Protein AF-A0A3D0WQ39-F1 (afdb_monomer_lite)

pLDDT: mean 87.84, std 18.34, range [39.62, 98.75]

Structure (mmCIF, N/CA/C/O backbone):
data_AF-A0A3D0WQ39-F1
#
_entry.id   AF-A0A3D0WQ39-F1
#
loop_
_atom_site.group_PDB
_atom_site.id
_atom_site.type_symbol
_atom_site.label_atom_id
_atom_site.label_alt_id
_atom_site.label_comp_id
_atom_site.label_asym_id
_atom_site.label_entity_id
_atom_site.label_seq_id
_atom_site.pdbx_PDB_ins_code
_atom_site.Cartn_x
_atom_site.Cartn_y
_atom_site.Cartn_z
_atom_site.occupancy
_atom_site.B_iso_or_equiv
_atom_site.auth_seq_id
_atom_site.auth_comp_id
_atom_site.auth_asym_id
_atom_site.auth_atom_id
_atom_site.pdbx_PDB_model_num
ATOM 1 N N . MET A 1 1 ? -42.375 -18.662 87.066 1.00 39.62 1 MET A N 1
ATOM 2 C CA . MET A 1 1 ? -41.659 -19.735 86.334 1.00 39.62 1 MET A CA 1
ATOM 3 C C . MET A 1 1 ? -42.470 -20.001 85.070 1.00 39.62 1 MET A C 1
ATOM 5 O O . MET A 1 1 ? -43.618 -20.356 85.225 1.00 39.62 1 MET A O 1
ATOM 9 N N . LYS A 1 2 ? -42.053 -19.760 83.830 1.00 43.09 2 LYS A N 1
ATOM 10 C CA . LYS A 1 2 ? -40.730 -19.644 83.219 1.00 43.09 2 LYS A CA 1
ATOM 11 C C . LYS A 1 2 ? -40.832 -18.673 82.027 1.00 43.09 2 LYS A C 1
ATOM 13 O O . LYS A 1 2 ? -41.763 -18.757 81.238 1.00 43.09 2 LYS A O 1
ATOM 18 N N . LYS A 1 3 ? -39.858 -17.764 81.937 1.00 45.50 3 LYS A N 1
ATOM 19 C CA . LYS A 1 3 ? -39.380 -17.173 80.677 1.00 45.50 3 LYS A CA 1
ATOM 20 C C . LYS A 1 3 ? -38.800 -18.303 79.802 1.00 45.50 3 LYS A C 1
ATOM 22 O O . LYS A 1 3 ? -38.497 -19.348 80.365 1.00 45.50 3 LYS A O 1
ATOM 27 N N . LEU A 1 4 ? -38.540 -18.028 78.517 1.00 50.38 4 LEU A N 1
ATOM 28 C CA . LEU A 1 4 ? -38.021 -18.918 77.447 1.00 50.38 4 LEU A CA 1
ATOM 29 C C . LEU A 1 4 ? -39.188 -19.500 76.629 1.00 50.38 4 LEU A C 1
ATOM 31 O O . LEU A 1 4 ? -39.980 -20.252 77.168 1.00 50.38 4 LEU A O 1
ATOM 35 N N . VAL A 1 5 ? -39.404 -19.186 75.350 1.00 50.31 5 VAL A N 1
ATOM 36 C CA . VAL A 1 5 ? -38.432 -19.113 74.252 1.00 50.31 5 VAL A CA 1
ATOM 37 C C . VAL A 1 5 ? -38.926 -18.095 73.212 1.00 50.31 5 VAL A C 1
ATOM 39 O O . VAL A 1 5 ? -39.777 -18.391 72.381 1.00 50.31 5 VAL A O 1
ATOM 42 N N . ALA A 1 6 ? -38.382 -16.881 73.258 1.00 49.75 6 ALA A N 1
ATOM 43 C CA . ALA A 1 6 ? -38.337 -15.981 72.112 1.00 49.75 6 ALA A CA 1
ATOM 44 C C . ALA A 1 6 ? -37.025 -16.279 71.380 1.00 49.75 6 ALA A C 1
ATOM 46 O O . ALA A 1 6 ? -36.007 -15.677 71.700 1.00 49.75 6 ALA A O 1
ATOM 47 N N . LEU A 1 7 ? -37.013 -17.290 70.505 1.00 48.25 7 LEU A N 1
ATOM 48 C CA . LEU A 1 7 ? -35.873 -17.574 69.626 1.00 48.25 7 LEU A CA 1
ATOM 49 C C . LEU A 1 7 ? -36.267 -18.565 68.516 1.00 48.25 7 LEU A C 1
ATOM 51 O O . LEU A 1 7 ? -35.788 -19.686 68.463 1.00 48.25 7 LEU A O 1
ATOM 55 N N . PHE A 1 8 ? -37.160 -18.152 67.622 1.00 40.84 8 PHE A N 1
ATOM 56 C CA . PHE A 1 8 ? -37.138 -18.650 66.240 1.00 40.84 8 PHE A CA 1
ATOM 57 C C . PHE A 1 8 ? -37.234 -17.444 65.307 1.00 40.84 8 PHE A C 1
ATOM 59 O O . PHE A 1 8 ? -38.170 -17.232 64.543 1.00 40.84 8 PHE A O 1
ATOM 66 N N . SER A 1 9 ? -36.230 -16.590 65.498 1.00 41.00 9 SER A N 1
ATOM 67 C CA . SER A 1 9 ? -35.795 -15.588 64.546 1.00 41.00 9 SER A CA 1
ATOM 68 C C . SER A 1 9 ? -35.482 -16.269 63.212 1.00 41.00 9 SER A C 1
ATOM 70 O O . SER A 1 9 ? -34.694 -17.208 63.175 1.00 41.00 9 SER A O 1
ATOM 72 N N . ILE A 1 10 ? -36.031 -15.705 62.136 1.00 46.09 10 ILE A N 1
ATOM 73 C CA . ILE A 1 10 ? -35.318 -15.529 60.865 1.00 46.09 10 ILE A CA 1
ATOM 74 C C . ILE A 1 10 ? -34.956 -16.843 60.151 1.00 46.09 10 ILE A C 1
ATOM 76 O O . ILE A 1 10 ? -33.784 -17.162 59.986 1.00 46.09 10 ILE A O 1
ATOM 80 N N . LEU A 1 11 ? -35.946 -17.597 59.661 1.00 46.62 11 LEU A N 1
ATOM 81 C CA . LEU A 1 11 ? -35.679 -18.564 58.585 1.00 46.62 11 LEU A CA 1
ATOM 82 C C . LEU A 1 11 ? -36.927 -18.906 57.757 1.00 46.62 11 LEU A C 1
ATOM 84 O O . LEU A 1 11 ? -37.338 -20.057 57.683 1.00 46.62 11 LEU A O 1
ATOM 88 N N . ALA A 1 12 ? -37.564 -17.903 57.151 1.00 45.53 12 ALA A N 1
ATOM 89 C CA . ALA A 1 12 ? -38.546 -18.149 56.084 1.00 45.53 12 ALA A CA 1
ATOM 90 C C . ALA A 1 12 ? -38.692 -16.978 55.096 1.00 45.53 12 ALA A C 1
ATOM 92 O O . ALA A 1 12 ? -39.677 -16.885 54.369 1.00 45.53 12 ALA A O 1
ATOM 93 N N . THR A 1 13 ? -37.720 -16.068 55.053 1.00 48.66 13 THR A N 1
ATOM 94 C CA . THR A 1 13 ? -37.559 -15.125 53.942 1.00 48.66 13 THR A CA 1
ATOM 95 C C . THR A 1 13 ? -36.541 -15.697 52.968 1.00 48.66 13 THR A C 1
ATOM 97 O O . THR A 1 13 ? -35.498 -16.180 53.402 1.00 48.66 13 THR A O 1
ATOM 100 N N . LEU A 1 14 ? -36.828 -15.552 51.672 1.00 46.34 14 LEU A N 1
ATOM 101 C CA . LEU A 1 14 ? -35.944 -15.813 50.530 1.00 46.34 14 LEU A CA 1
ATOM 102 C C . LEU A 1 14 ? -35.936 -17.246 49.954 1.00 46.34 14 LEU A C 1
ATOM 104 O O . LEU A 1 14 ? -34.902 -17.894 49.853 1.00 46.34 14 LEU A O 1
ATOM 108 N N . MET A 1 15 ? -37.071 -17.685 49.401 1.00 46.28 15 MET A N 1
ATOM 109 C CA . MET A 1 15 ? -37.010 -18.368 48.099 1.00 46.28 15 MET A CA 1
ATOM 110 C C . MET A 1 15 ? -37.128 -17.307 47.001 1.00 46.28 15 MET A C 1
ATOM 112 O O . MET A 1 15 ? -38.187 -17.117 46.409 1.00 46.28 15 MET A O 1
ATOM 116 N N . ILE A 1 16 ? -36.041 -16.566 46.763 1.00 57.22 16 ILE A N 1
ATOM 117 C CA . ILE A 1 16 ? -35.861 -15.913 45.465 1.00 57.22 16 ILE A CA 1
ATOM 118 C C . ILE A 1 16 ? -35.397 -17.021 44.533 1.00 57.22 16 ILE A C 1
ATOM 120 O O . ILE A 1 16 ? -34.319 -17.588 44.698 1.00 57.22 16 ILE A O 1
ATOM 124 N N . VAL A 1 17 ? -36.263 -17.350 43.585 1.00 50.19 17 VAL A N 1
ATOM 125 C CA . VAL A 1 17 ? -35.952 -18.196 42.445 1.00 50.19 17 VAL A CA 1
ATOM 126 C C . VAL A 1 17 ? -34.777 -17.534 41.726 1.00 50.19 17 VAL A C 1
ATOM 128 O O . VAL A 1 17 ? -34.945 -16.517 41.056 1.00 50.19 17 VAL A O 1
ATOM 131 N N . VAL A 1 18 ? -33.569 -18.071 41.896 1.00 50.69 18 VAL A N 1
ATOM 132 C CA . VAL A 1 18 ? -32.447 -17.783 41.002 1.00 50.69 18 VAL A CA 1
ATOM 133 C C . VAL A 1 18 ? -32.772 -18.444 39.670 1.00 50.69 18 VAL A C 1
ATOM 135 O O . VAL A 1 18 ? -32.320 -19.540 39.355 1.00 50.69 18 VAL A O 1
ATOM 138 N N . SER A 1 19 ? -33.610 -17.765 38.886 1.00 50.66 19 SER A N 1
ATOM 139 C CA . SER A 1 19 ? -33.559 -17.862 37.436 1.00 50.66 19 SER A CA 1
ATOM 140 C C . SER A 1 19 ? -32.157 -17.413 37.049 1.00 50.66 19 SER A C 1
ATOM 142 O O . SER A 1 19 ? -31.896 -16.223 36.879 1.00 50.66 19 SER A O 1
ATOM 144 N N . SER A 1 20 ? -31.228 -18.365 37.001 1.00 43.72 20 SER A N 1
ATOM 145 C CA . SER A 1 20 ? -29.962 -18.202 36.309 1.00 43.72 20 SER A CA 1
ATOM 146 C C . SER A 1 20 ? -30.315 -18.024 34.837 1.00 43.72 20 SER A C 1
ATOM 148 O O . SER A 1 20 ? -30.417 -18.978 34.072 1.00 43.72 20 SER A O 1
ATOM 150 N N . CYS A 1 21 ? -30.602 -16.779 34.461 1.00 52.56 21 CYS A N 1
ATOM 151 C CA . CYS A 1 21 ? -30.441 -16.361 33.090 1.00 52.56 21 CYS A CA 1
ATOM 152 C C . CYS A 1 21 ? -28.958 -16.566 32.795 1.00 52.56 21 CYS A C 1
ATOM 154 O O . CYS A 1 21 ? -28.127 -15.782 33.252 1.00 52.56 21 CYS A O 1
ATOM 156 N N . GLU A 1 22 ? -28.617 -17.614 32.046 1.00 52.38 22 GLU A N 1
ATOM 157 C CA . GLU A 1 22 ? -27.478 -17.510 31.145 1.00 52.38 22 GLU A CA 1
ATOM 158 C C . GLU A 1 22 ? -27.802 -16.338 30.217 1.00 52.38 22 GLU A C 1
ATOM 160 O O . GLU A 1 22 ? -28.446 -16.491 29.178 1.00 52.38 22 GLU A O 1
ATOM 165 N N . THR A 1 23 ? -27.416 -15.130 30.618 1.00 51.50 23 THR A N 1
ATOM 166 C CA . THR A 1 23 ? -27.257 -14.032 29.681 1.00 51.50 23 THR A CA 1
ATOM 167 C C . THR A 1 23 ? -26.088 -14.447 28.808 1.00 51.50 23 THR A C 1
ATOM 169 O O . THR A 1 23 ? -24.934 -14.138 29.090 1.00 51.50 23 THR A O 1
ATOM 172 N N . LYS A 1 24 ? -26.376 -15.225 27.760 1.00 51.66 24 LYS A N 1
ATOM 173 C CA . LYS A 1 24 ? -25.552 -15.168 26.563 1.00 51.66 24 LYS A CA 1
ATOM 174 C C . LYS A 1 24 ? -25.614 -13.709 26.163 1.00 51.66 24 LYS A C 1
ATOM 176 O O . LYS A 1 24 ? -26.654 -13.269 25.670 1.00 51.66 24 LYS A O 1
ATOM 181 N N . ASP A 1 25 ? -24.573 -12.960 26.516 1.00 60.69 25 ASP A N 1
ATOM 182 C CA . ASP A 1 25 ? -24.452 -11.568 26.124 1.00 60.69 25 ASP A CA 1
ATOM 183 C C . ASP A 1 25 ? -24.804 -11.506 24.638 1.00 60.69 25 ASP A C 1
ATOM 185 O O . ASP A 1 25 ? -24.267 -12.308 23.859 1.00 60.69 25 ASP A O 1
ATOM 189 N N . PRO A 1 26 ? -25.779 -10.673 24.238 1.00 61.16 26 PRO A N 1
ATOM 190 C CA . PRO A 1 26 ? -26.162 -10.610 22.844 1.00 61.16 26 PRO A CA 1
ATOM 191 C C . PRO A 1 26 ? -24.898 -10.284 22.054 1.00 61.16 26 PRO A C 1
ATOM 193 O O . PRO A 1 26 ? -24.218 -9.300 22.343 1.00 61.16 26 PRO A O 1
ATOM 196 N N . ILE A 1 27 ? -24.553 -11.146 21.095 1.00 62.31 27 ILE A N 1
ATOM 197 C CA . ILE A 1 27 ? -23.454 -10.884 20.169 1.00 62.31 27 ILE A CA 1
ATOM 198 C C . ILE A 1 27 ? -23.882 -9.648 19.384 1.00 62.31 27 ILE A C 1
ATOM 200 O O . ILE A 1 27 ? -24.689 -9.736 18.461 1.00 62.31 27 ILE A O 1
ATOM 204 N N . VAL A 1 28 ? -23.408 -8.476 19.802 1.00 72.88 28 VAL A N 1
ATOM 205 C CA . VAL A 1 28 ? -23.679 -7.235 19.086 1.00 72.88 28 VAL A CA 1
ATOM 206 C C . VAL A 1 28 ? -22.805 -7.263 17.842 1.00 72.88 28 VAL A C 1
ATOM 208 O O . VAL A 1 28 ? -21.597 -7.031 17.921 1.00 72.88 28 VAL A O 1
ATOM 211 N N . GLU A 1 29 ? -23.398 -7.602 16.697 1.00 86.69 29 GLU A N 1
ATOM 212 C CA . GLU A 1 29 ? -22.691 -7.575 15.421 1.00 86.69 29 GLU A CA 1
ATOM 213 C C . GLU A 1 29 ? -22.105 -6.179 15.173 1.00 86.69 29 GLU A C 1
ATOM 215 O O . GLU A 1 29 ? -22.808 -5.167 15.198 1.00 86.69 29 GLU A O 1
ATOM 220 N N . LYS A 1 30 ? -20.794 -6.127 14.914 1.00 86.94 30 LYS A N 1
ATOM 221 C CA . LYS A 1 30 ? -20.073 -4.875 14.640 1.00 86.94 30 LYS A CA 1
ATOM 222 C C . LYS A 1 30 ? -20.593 -4.180 13.375 1.00 86.94 30 LYS A C 1
ATOM 224 O O . LYS A 1 30 ? -20.543 -2.954 13.289 1.00 86.94 30 LYS A O 1
ATOM 229 N N . GLY A 1 31 ? -21.118 -4.939 12.415 1.00 91.38 31 GLY A N 1
ATOM 230 C CA . GLY A 1 31 ? -21.505 -4.443 11.098 1.00 91.38 31 GLY A CA 1
ATOM 231 C C . GLY A 1 31 ? -20.305 -4.251 10.165 1.00 91.38 31 GLY A C 1
ATOM 232 O O . GLY A 1 31 ? -19.234 -4.818 10.379 1.00 91.38 31 GLY A O 1
ATOM 233 N N . THR A 1 32 ? -20.478 -3.469 9.099 1.00 94.62 32 THR A N 1
ATOM 234 C CA . THR A 1 32 ? -19.445 -3.269 8.070 1.00 94.62 32 THR A CA 1
ATOM 235 C C . THR A 1 32 ? -18.415 -2.234 8.510 1.00 94.62 32 THR A C 1
ATOM 237 O O . THR A 1 32 ? -18.792 -1.193 9.052 1.00 94.62 32 THR A O 1
ATOM 240 N N . LEU A 1 33 ? -17.132 -2.468 8.224 1.00 96.88 33 LEU A N 1
ATOM 241 C CA . LEU A 1 33 ? -16.081 -1.466 8.418 1.00 96.88 33 LEU A CA 1
ATOM 242 C C . LEU A 1 33 ? -16.351 -0.236 7.536 1.00 96.88 33 LEU A C 1
ATOM 244 O O . LEU A 1 33 ? -16.493 -0.387 6.322 1.00 96.88 33 LEU A O 1
ATOM 248 N N . GLN A 1 34 ? -16.425 0.953 8.141 1.00 97.31 34 GLN A N 1
ATOM 249 C CA . GLN A 1 34 ? -16.723 2.207 7.439 1.00 97.31 34 GLN A CA 1
ATOM 250 C C . GLN A 1 34 ? -15.510 3.124 7.308 1.00 97.31 34 GLN A C 1
ATOM 252 O O . GLN A 1 34 ? -15.323 3.741 6.263 1.00 97.31 34 GLN A O 1
ATOM 257 N N . SER A 1 35 ? -14.691 3.229 8.352 1.00 98.12 35 SER A N 1
ATOM 258 C CA . SER A 1 35 ? -13.517 4.098 8.340 1.00 98.12 35 SER A CA 1
ATOM 259 C C . SER A 1 35 ? -12.387 3.540 9.195 1.00 98.12 35 SER A C 1
ATOM 261 O O . SER A 1 35 ? -12.586 2.691 10.069 1.00 98.12 35 SER A O 1
ATOM 263 N N . ALA A 1 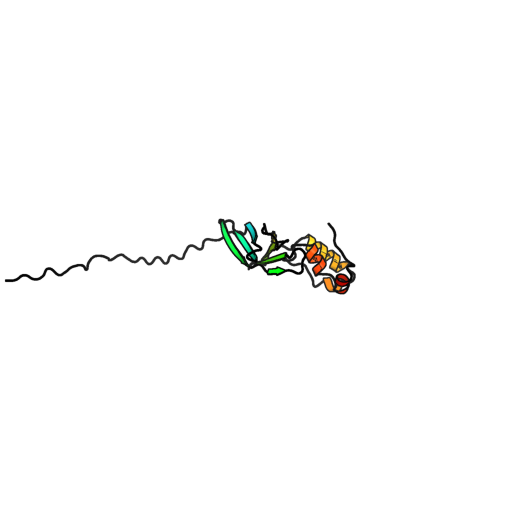36 ? -11.182 4.024 8.917 1.00 98.44 36 ALA A N 1
ATOM 264 C CA . ALA A 1 36 ? -9.993 3.749 9.697 1.00 98.44 36 ALA A CA 1
ATOM 265 C C . ALA A 1 36 ? -9.198 5.045 9.885 1.00 98.44 36 ALA A C 1
ATOM 267 O O . ALA A 1 36 ? -9.179 5.915 9.015 1.00 98.44 36 ALA A O 1
ATOM 268 N N . THR A 1 37 ? -8.552 5.197 11.035 1.00 98.56 37 THR A N 1
ATOM 269 C CA . THR A 1 37 ? -7.689 6.343 11.350 1.00 98.56 37 THR A CA 1
ATOM 270 C C . THR A 1 37 ? -6.400 5.832 11.966 1.00 98.56 37 THR A C 1
ATOM 272 O O . THR A 1 37 ? -6.440 4.999 12.868 1.00 98.56 37 THR A O 1
ATOM 275 N N . TYR A 1 38 ? -5.265 6.315 11.480 1.00 98.75 38 TYR A N 1
ATOM 276 C CA . TYR A 1 38 ? -3.947 5.980 11.995 1.00 98.75 38 TYR A CA 1
ATOM 277 C C . TYR A 1 38 ? -3.518 6.947 13.101 1.00 98.75 38 TYR A C 1
ATOM 279 O O . TYR A 1 38 ? -3.773 8.153 13.028 1.00 98.75 38 TYR A O 1
ATOM 287 N N . ASN A 1 39 ? -2.843 6.413 14.118 1.00 98.50 39 ASN A N 1
ATOM 288 C CA . ASN A 1 39 ? -2.242 7.180 15.198 1.00 98.50 39 ASN A CA 1
ATOM 289 C C . ASN A 1 39 ? -0.729 6.871 15.295 1.00 98.50 39 ASN A C 1
ATOM 291 O O . ASN A 1 39 ? -0.371 5.769 15.725 1.00 98.50 39 ASN A O 1
ATOM 295 N N . PRO A 1 40 ? 0.162 7.836 14.982 1.00 98.00 40 PRO A N 1
ATOM 296 C CA . PRO A 1 40 ? 1.612 7.629 14.978 1.00 98.00 40 PRO A CA 1
ATOM 297 C C . PRO A 1 40 ? 2.196 7.403 16.376 1.00 98.00 40 PRO A C 1
ATOM 299 O O . PRO A 1 40 ? 3.173 6.673 16.522 1.00 98.00 40 PRO A O 1
ATOM 302 N N . ALA A 1 41 ? 1.585 7.968 17.424 1.00 97.81 41 ALA A N 1
ATOM 303 C CA . ALA A 1 41 ? 2.075 7.826 18.795 1.00 97.81 41 ALA A CA 1
ATOM 304 C C . ALA A 1 41 ? 1.900 6.397 19.328 1.00 97.81 41 ALA A C 1
ATOM 306 O O . ALA A 1 41 ? 2.716 5.917 20.110 1.00 97.81 41 ALA A O 1
ATOM 307 N N . THR A 1 42 ? 0.838 5.714 18.896 1.00 97.94 42 THR A N 1
ATOM 308 C CA . THR A 1 42 ? 0.535 4.334 19.314 1.00 97.94 42 THR A CA 1
ATOM 309 C C . THR A 1 42 ? 0.862 3.295 18.245 1.00 97.94 42 THR A C 1
ATOM 311 O O . THR A 1 42 ? 0.749 2.105 18.523 1.00 97.94 42 THR A O 1
ATOM 314 N N . LYS A 1 43 ? 1.257 3.727 17.036 1.00 98.31 43 LYS A N 1
ATOM 315 C CA . LYS A 1 43 ? 1.475 2.872 15.857 1.00 98.31 43 LYS A CA 1
ATOM 316 C C . LYS A 1 43 ? 0.308 1.905 15.637 1.00 98.31 43 LYS A C 1
ATOM 318 O O . LYS A 1 43 ? 0.486 0.697 15.487 1.00 98.31 43 LYS A O 1
ATOM 323 N N . SER A 1 44 ? -0.908 2.441 15.673 1.00 98.56 44 SER A N 1
ATOM 324 C CA . SER A 1 44 ? -2.133 1.648 15.588 1.00 98.56 44 SER A CA 1
ATOM 325 C C . SER A 1 44 ? -3.188 2.324 14.720 1.00 98.56 44 SER A C 1
ATOM 327 O O . SER A 1 44 ? -3.188 3.546 14.547 1.00 98.56 44 SER A O 1
ATOM 329 N N . PHE A 1 45 ? -4.093 1.514 14.177 1.00 98.75 45 PHE A N 1
ATOM 330 C CA . PHE A 1 45 ? -5.299 1.979 13.510 1.00 98.75 45 PHE A CA 1
ATOM 331 C C . PHE A 1 45 ? -6.497 1.841 14.440 1.00 98.75 45 PHE A C 1
ATOM 333 O O . PHE A 1 45 ? -6.696 0.797 15.058 1.00 98.75 45 PHE A O 1
ATOM 340 N N . THR A 1 46 ? -7.329 2.876 14.484 1.00 98.56 46 THR A N 1
ATOM 341 C CA . THR A 1 46 ? -8.685 2.803 15.032 1.00 98.56 46 THR A CA 1
ATOM 342 C C . THR A 1 46 ? -9.660 2.582 13.886 1.00 98.56 46 THR A C 1
ATOM 344 O O . THR A 1 46 ? -9.781 3.420 12.995 1.00 98.56 46 THR A O 1
ATOM 347 N N . LEU A 1 47 ? -10.336 1.443 13.910 1.00 98.50 47 LEU A N 1
ATOM 348 C CA . LEU A 1 47 ? -11.363 1.026 12.966 1.00 98.50 47 LEU A CA 1
ATOM 349 C C . LEU A 1 47 ? -12.727 1.433 13.512 1.00 98.50 47 LEU A C 1
ATOM 351 O O . LEU A 1 47 ? -12.991 1.213 14.691 1.00 98.50 47 LEU A O 1
ATOM 355 N N . THR A 1 48 ? -13.593 1.998 12.676 1.00 98.06 48 THR A N 1
ATOM 356 C CA . THR A 1 48 ? -14.970 2.348 13.050 1.00 98.06 48 THR A CA 1
ATOM 357 C C . THR A 1 48 ? -15.950 1.618 12.145 1.00 98.06 48 THR A C 1
ATOM 359 O O . THR A 1 48 ? -15.863 1.687 10.914 1.00 98.06 48 THR A O 1
ATOM 362 N N . TYR A 1 49 ? -16.879 0.895 12.763 1.00 97.31 49 TYR A N 1
ATOM 363 C CA . TYR A 1 49 ? -17.873 0.083 12.072 1.00 97.31 49 TYR A CA 1
ATOM 364 C C . TYR A 1 49 ? -19.234 0.779 12.012 1.00 97.31 49 TYR A C 1
ATOM 366 O O . TYR A 1 49 ? -19.510 1.716 12.757 1.00 97.31 49 TYR A O 1
ATOM 374 N N . SER A 1 50 ? -20.122 0.279 11.153 1.00 96.31 50 SER A N 1
ATOM 375 C CA . SER A 1 50 ? -21.463 0.839 10.952 1.00 96.31 50 SER A CA 1
ATOM 376 C C . SER A 1 50 ? -22.357 0.828 12.192 1.00 96.31 50 SER A C 1
ATOM 378 O O . SER A 1 50 ? -23.295 1.614 12.265 1.00 96.31 50 SER A O 1
ATOM 380 N N . SER A 1 51 ? -22.080 -0.042 13.165 1.00 94.81 51 SER A N 1
ATOM 381 C CA . SER A 1 51 ? -22.757 -0.034 14.471 1.00 94.81 51 SER A CA 1
ATOM 382 C C . SER A 1 51 ? -22.327 1.123 15.384 1.00 94.81 51 SER A C 1
ATOM 384 O O . SER A 1 51 ? -22.911 1.302 16.449 1.00 94.81 51 SER A O 1
ATOM 386 N N . GLY A 1 52 ? -21.285 1.877 15.015 1.00 94.38 52 GLY A N 1
ATOM 387 C CA . GLY A 1 52 ? -20.617 2.854 15.876 1.00 94.38 52 GLY A CA 1
ATOM 388 C C . GLY A 1 52 ? -19.564 2.244 16.808 1.00 94.38 52 GLY A C 1
ATOM 389 O O . GLY A 1 52 ? -18.852 2.986 17.480 1.00 94.38 52 GLY A O 1
ATOM 390 N N . GLN A 1 53 ? -19.425 0.913 16.844 1.00 95.31 53 GLN A N 1
ATOM 391 C CA . GLN A 1 53 ? -18.337 0.266 17.576 1.00 95.31 53 GLN A CA 1
ATOM 392 C C . GLN A 1 53 ? -16.981 0.584 16.946 1.00 95.31 53 GLN A C 1
ATOM 394 O O . GLN A 1 53 ? -16.859 0.709 15.722 1.00 95.31 53 GLN A O 1
ATOM 399 N N . THR A 1 54 ? -15.954 0.641 17.792 1.00 96.62 54 THR A N 1
ATOM 400 C CA . THR A 1 54 ? -14.567 0.822 17.372 1.00 96.62 54 THR A CA 1
ATOM 401 C C . THR A 1 54 ? -13.692 -0.352 17.789 1.00 96.62 54 THR A C 1
ATOM 403 O O . THR A 1 54 ? -13.977 -1.072 18.745 1.00 96.62 54 THR A O 1
ATOM 406 N N . GLU A 1 55 ? -12.617 -0.565 17.040 1.00 95.88 55 GLU A N 1
ATOM 407 C CA . GLU A 1 55 ? -11.603 -1.576 17.326 1.00 95.88 55 GLU A CA 1
ATOM 408 C C . GLU A 1 55 ? -10.226 -1.005 17.025 1.00 95.88 55 GLU A C 1
ATOM 410 O O . GLU A 1 55 ? -10.040 -0.328 16.017 1.00 95.88 55 GLU A O 1
ATOM 415 N N . THR A 1 56 ? -9.253 -1.289 17.883 1.00 98.00 56 THR A N 1
ATOM 416 C CA . THR A 1 56 ? -7.865 -0.897 17.647 1.00 98.00 56 THR A CA 1
ATOM 417 C C . THR A 1 56 ? -7.073 -2.098 17.163 1.00 98.00 56 THR A C 1
ATOM 419 O O . THR A 1 56 ? -7.113 -3.164 17.777 1.00 98.00 56 THR A O 1
ATOM 422 N N . VAL A 1 57 ? -6.325 -1.912 16.080 1.00 98.19 57 VAL A N 1
ATOM 423 C CA . VAL A 1 57 ? -5.401 -2.914 15.544 1.00 98.19 57 VAL A CA 1
ATOM 424 C C . VAL A 1 57 ? -4.004 -2.319 15.427 1.00 98.19 57 VAL A C 1
ATOM 426 O O 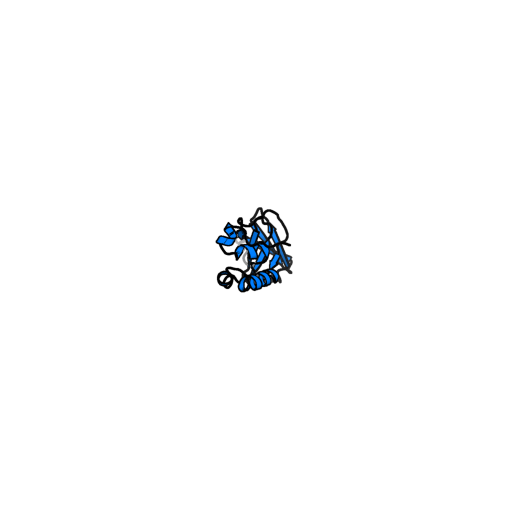. VAL A 1 57 ? -3.841 -1.158 15.052 1.00 98.19 57 VAL A O 1
ATOM 429 N N . ASN A 1 58 ? -2.985 -3.109 15.758 1.00 98.38 58 ASN A N 1
ATOM 430 C CA . ASN A 1 58 ? -1.597 -2.673 15.627 1.00 98.38 58 ASN A CA 1
ATOM 431 C C . ASN A 1 58 ? -1.225 -2.525 14.151 1.00 98.38 58 ASN A C 1
ATOM 433 O O . ASN A 1 58 ? -1.613 -3.351 13.322 1.00 98.38 58 ASN A O 1
ATOM 437 N N . ALA A 1 59 ? -0.449 -1.491 13.845 1.00 98.06 59 ALA A N 1
ATOM 438 C CA . ALA A 1 59 ? 0.101 -1.280 12.521 1.00 98.06 59 ALA A CA 1
ATOM 439 C C . ALA A 1 59 ? 1.501 -1.895 12.400 1.00 98.06 59 ALA A C 1
ATOM 441 O O . ALA A 1 59 ? 2.290 -1.895 13.346 1.00 98.06 59 ALA A O 1
ATOM 442 N N . VAL A 1 60 ? 1.823 -2.367 11.202 1.00 98.00 60 VAL A N 1
ATOM 443 C CA . VAL A 1 60 ? 3.183 -2.646 10.750 1.00 98.00 60 VAL A CA 1
ATOM 444 C C . VAL A 1 60 ? 3.672 -1.401 10.022 1.00 98.00 60 VAL A C 1
ATOM 446 O O . VAL A 1 60 ? 3.108 -1.031 8.993 1.00 98.00 60 VAL A O 1
ATOM 449 N N . VAL A 1 61 ? 4.682 -0.741 10.582 1.00 97.75 61 VAL A N 1
ATOM 450 C CA . VAL A 1 61 ? 5.303 0.449 9.986 1.00 97.75 61 VAL A CA 1
ATOM 451 C C . VAL A 1 61 ? 6.465 0.012 9.098 1.00 97.75 61 VAL A C 1
ATOM 453 O O . VAL A 1 61 ? 7.289 -0.796 9.530 1.00 97.75 61 VAL A O 1
ATOM 456 N N . ASP A 1 62 ? 6.517 0.533 7.876 1.00 95.12 62 ASP A N 1
ATOM 457 C CA . ASP A 1 62 ? 7.652 0.394 6.968 1.00 95.12 62 ASP A CA 1
ATOM 458 C C . ASP A 1 62 ? 8.414 1.720 6.897 1.00 95.12 62 ASP A C 1
ATOM 460 O O . ASP A 1 62 ? 7.982 2.673 6.250 1.00 95.12 62 ASP A O 1
ATOM 464 N N . ASP A 1 63 ? 9.558 1.768 7.581 1.00 95.19 63 ASP A N 1
ATOM 465 C CA . ASP A 1 63 ? 10.451 2.931 7.628 1.00 95.19 63 ASP A CA 1
ATOM 466 C C . ASP A 1 63 ? 11.368 3.034 6.389 1.00 95.19 63 ASP A C 1
ATOM 468 O O . ASP A 1 63 ? 12.268 3.871 6.355 1.00 95.19 63 ASP A O 1
ATOM 472 N N . LYS A 1 64 ? 11.199 2.160 5.383 1.00 89.75 64 LYS A N 1
ATOM 473 C CA . LYS A 1 64 ? 11.991 2.192 4.139 1.00 89.75 64 LYS A CA 1
ATOM 474 C C . LYS A 1 64 ? 11.390 3.082 3.056 1.00 89.75 64 LYS A C 1
ATOM 476 O O . LYS A 1 64 ? 12.077 3.370 2.079 1.00 89.75 64 LYS A O 1
ATOM 481 N N . THR A 1 65 ? 10.125 3.463 3.192 1.00 89.06 65 THR A N 1
ATOM 482 C CA . THR A 1 65 ? 9.476 4.441 2.315 1.00 89.06 65 THR A CA 1
ATOM 483 C C . THR A 1 65 ? 9.683 5.847 2.872 1.00 89.06 65 THR A C 1
ATOM 485 O O . THR A 1 65 ? 9.892 6.010 4.075 1.00 89.06 65 THR A O 1
ATOM 488 N N . ASP A 1 66 ? 9.604 6.862 2.014 1.00 89.50 66 ASP A N 1
ATOM 489 C CA . ASP A 1 66 ? 9.651 8.266 2.427 1.00 89.50 66 ASP A CA 1
ATOM 490 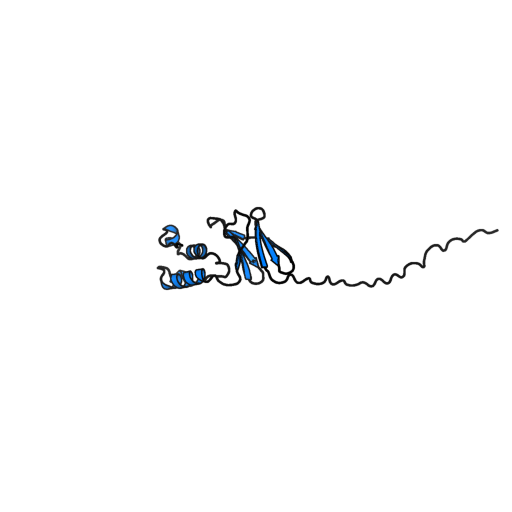C C . ASP A 1 66 ? 8.406 9.013 1.902 1.00 89.50 66 ASP A C 1
ATOM 492 O O . ASP A 1 66 ? 8.277 9.175 0.687 1.00 89.50 66 ASP A O 1
ATOM 496 N N . PRO A 1 67 ? 7.462 9.419 2.776 1.00 94.25 67 PRO A N 1
ATOM 497 C CA . PRO A 1 67 ? 7.458 9.172 4.221 1.00 94.25 67 PRO A CA 1
ATOM 498 C C . PRO A 1 67 ? 7.280 7.675 4.570 1.00 94.25 67 PRO A C 1
ATOM 500 O O . PRO A 1 67 ? 6.816 6.884 3.736 1.00 94.25 67 PRO A O 1
ATOM 503 N N . PRO A 1 68 ? 7.615 7.252 5.809 1.00 96.25 68 PRO A N 1
ATOM 504 C CA . PRO A 1 68 ? 7.295 5.916 6.302 1.00 96.25 68 PRO A CA 1
ATOM 505 C C . PRO A 1 68 ? 5.812 5.606 6.124 1.00 96.25 68 PRO A C 1
ATOM 507 O O . PRO A 1 68 ? 4.966 6.477 6.316 1.00 96.25 68 PRO A O 1
ATOM 510 N N . THR A 1 69 ? 5.477 4.364 5.802 1.00 96.94 69 THR A N 1
ATOM 511 C CA . THR A 1 69 ? 4.082 3.934 5.621 1.00 96.94 69 THR A CA 1
ATOM 512 C C . THR A 1 69 ? 3.649 3.008 6.746 1.00 96.94 69 THR A C 1
ATOM 514 O O . THR A 1 69 ? 4.472 2.450 7.469 1.00 96.94 69 THR A O 1
ATOM 517 N N . ALA A 1 70 ? 2.340 2.846 6.935 1.00 97.94 70 ALA A N 1
ATOM 518 C CA . ALA A 1 70 ? 1.805 1.911 7.919 1.00 97.94 70 ALA A CA 1
ATOM 519 C C . ALA A 1 70 ? 0.708 1.042 7.310 1.00 97.94 70 ALA A C 1
ATOM 521 O O . ALA A 1 70 ? -0.145 1.530 6.567 1.00 97.94 70 ALA A O 1
ATOM 522 N N . THR A 1 71 ? 0.705 -0.245 7.658 1.00 97.88 71 THR A N 1
ATOM 523 C CA . THR A 1 71 ? -0.278 -1.221 7.175 1.00 97.88 71 THR A CA 1
ATOM 524 C C . THR A 1 71 ? -0.840 -2.090 8.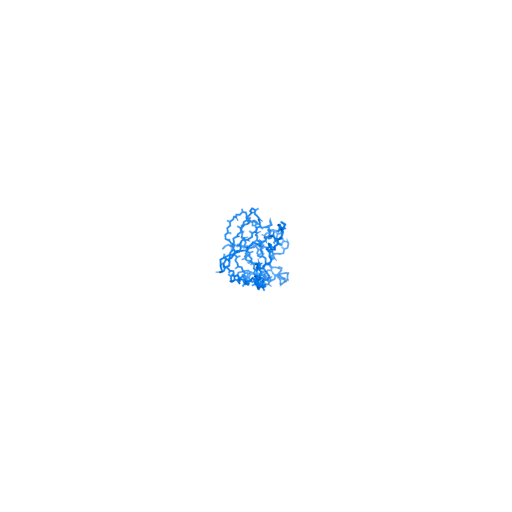292 1.00 97.88 71 THR A C 1
ATOM 526 O O . THR A 1 71 ? -0.183 -2.348 9.296 1.00 97.88 71 THR A O 1
ATOM 529 N N . ALA A 1 72 ? -2.064 -2.579 8.123 1.00 98.12 72 ALA A N 1
ATOM 530 C CA . ALA A 1 72 ? -2.599 -3.699 8.890 1.00 98.12 72 ALA A CA 1
ATOM 531 C C . ALA A 1 72 ? -3.435 -4.584 7.964 1.00 98.12 72 ALA A C 1
ATOM 533 O O . ALA A 1 72 ? -4.203 -4.071 7.156 1.00 98.12 72 ALA A O 1
ATOM 534 N N . THR A 1 73 ? -3.298 -5.905 8.078 1.00 97.31 73 THR A N 1
ATOM 535 C CA . THR A 1 73 ? -4.139 -6.864 7.344 1.00 97.31 73 THR A CA 1
ATOM 536 C C . THR A 1 73 ? -5.129 -7.495 8.312 1.00 97.31 73 THR A C 1
ATOM 538 O O . THR A 1 73 ? -4.732 -8.096 9.312 1.00 97.31 73 THR A O 1
ATOM 541 N N . LEU A 1 74 ? -6.420 -7.333 8.036 1.00 96.56 74 LEU A N 1
ATOM 542 C CA . LEU A 1 74 ? -7.496 -7.916 8.829 1.00 96.56 74 LEU A CA 1
ATOM 543 C C . LEU A 1 74 ? -7.691 -9.396 8.474 1.00 96.56 74 LEU A C 1
ATOM 545 O O . LEU A 1 74 ? -7.192 -9.891 7.466 1.00 96.56 74 LEU A O 1
ATOM 549 N N . LYS A 1 75 ? -8.442 -10.122 9.310 1.00 93.56 75 LYS A N 1
ATOM 550 C CA . LYS A 1 75 ? -8.670 -11.571 9.141 1.00 93.56 75 LYS A CA 1
ATOM 551 C C . LYS A 1 75 ? -9.346 -11.941 7.819 1.00 93.56 75 LYS A C 1
ATOM 553 O O . LYS A 1 75 ? -9.172 -13.059 7.352 1.00 93.56 75 LYS A O 1
ATOM 558 N N . ASP A 1 76 ? -10.125 -11.027 7.253 1.00 93.06 76 ASP A N 1
ATOM 559 C CA . ASP A 1 76 ? -10.811 -11.202 5.972 1.00 93.06 76 ASP A CA 1
ATOM 560 C C . ASP A 1 76 ? -9.943 -10.815 4.759 1.00 93.06 76 ASP A C 1
ATOM 562 O O . ASP A 1 76 ? -10.408 -10.898 3.627 1.00 93.06 76 ASP A O 1
ATOM 566 N N . GLY A 1 77 ? -8.688 -10.407 4.981 1.00 94.81 77 GLY A N 1
ATOM 567 C CA . GLY A 1 77 ? -7.768 -9.955 3.937 1.00 94.81 77 GLY A CA 1
ATOM 568 C C . GLY A 1 77 ? -7.867 -8.465 3.602 1.00 94.81 77 GLY A C 1
ATOM 569 O O . GLY A 1 77 ? -7.063 -7.985 2.805 1.00 94.81 77 GLY A O 1
ATOM 570 N N . THR A 1 78 ? -8.792 -7.715 4.216 1.00 97.19 78 THR A N 1
ATOM 571 C CA . THR A 1 78 ? -8.853 -6.253 4.069 1.00 97.19 78 THR A CA 1
ATOM 572 C C . THR A 1 78 ? -7.551 -5.629 4.568 1.00 97.19 78 THR A C 1
ATOM 574 O O . THR A 1 78 ? -7.099 -5.926 5.676 1.00 97.19 78 THR A O 1
ATOM 577 N N . VAL A 1 79 ? -6.971 -4.725 3.781 1.00 98.25 79 VAL A N 1
ATOM 578 C CA . VAL A 1 79 ? -5.779 -3.964 4.158 1.00 98.25 79 VAL A CA 1
ATOM 579 C C . VAL A 1 79 ? -6.168 -2.553 4.575 1.00 98.25 79 VAL A C 1
ATOM 581 O O . VAL A 1 79 ? -6.909 -1.859 3.884 1.00 98.25 79 VAL A O 1
ATOM 584 N N . ILE A 1 80 ? -5.637 -2.117 5.711 1.00 98.44 80 ILE A N 1
ATOM 585 C CA . ILE A 1 80 ? -5.693 -0.737 6.184 1.00 98.44 80 ILE A CA 1
ATOM 586 C C . ILE A 1 80 ? -4.333 -0.102 5.917 1.00 98.44 80 ILE A C 1
ATOM 588 O O . ILE A 1 80 ? -3.321 -0.692 6.287 1.00 98.44 80 ILE A O 1
ATOM 592 N N . TYR A 1 81 ? -4.303 1.064 5.275 1.00 98.31 81 TYR A N 1
ATOM 593 C CA . TYR A 1 81 ? -3.072 1.701 4.803 1.00 98.31 81 TYR A CA 1
ATOM 594 C C . TYR A 1 81 ? -3.018 3.191 5.156 1.00 98.31 81 TYR A C 1
ATOM 596 O O . TYR A 1 81 ? -3.949 3.937 4.851 1.00 98.31 81 TYR A O 1
ATOM 604 N N . ALA A 1 82 ? -1.911 3.638 5.748 1.00 98.12 82 ALA A N 1
ATOM 605 C CA . ALA A 1 82 ? -1.561 5.051 5.867 1.00 98.12 82 ALA A CA 1
ATOM 606 C C . ALA A 1 82 ? -0.334 5.348 4.997 1.00 98.12 82 ALA A C 1
ATOM 608 O O . ALA A 1 82 ? 0.704 4.701 5.144 1.00 98.12 82 ALA A O 1
ATOM 609 N N . GLY A 1 83 ? -0.477 6.332 4.103 1.00 96.19 83 GLY A N 1
ATOM 610 C CA . GLY A 1 83 ? 0.587 6.765 3.194 1.00 96.19 83 GLY A CA 1
ATOM 611 C C . GLY A 1 83 ? 1.685 7.587 3.862 1.00 96.19 83 GLY A C 1
ATOM 612 O O . GLY A 1 83 ? 2.778 7.650 3.324 1.00 96.19 83 GLY A O 1
ATOM 613 N N . ASP A 1 84 ? 1.397 8.169 5.025 1.00 97.06 84 ASP A N 1
ATOM 614 C CA . ASP A 1 84 ? 2.358 8.859 5.879 1.00 97.06 84 ASP A CA 1
ATOM 615 C C . ASP A 1 84 ? 2.103 8.434 7.330 1.00 97.06 84 ASP A C 1
ATOM 617 O O . ASP A 1 84 ? 1.083 8.769 7.936 1.00 97.06 84 ASP A O 1
ATOM 621 N N . ALA A 1 85 ? 3.021 7.638 7.870 1.00 97.25 85 ALA A N 1
ATOM 622 C CA . ALA A 1 85 ? 2.975 7.090 9.217 1.00 97.25 85 ALA A CA 1
ATOM 623 C C . ALA A 1 85 ? 3.595 8.022 10.271 1.00 97.25 85 ALA A C 1
ATOM 625 O O . ALA A 1 85 ? 3.701 7.636 11.441 1.00 97.25 85 ALA A O 1
ATOM 626 N N . THR A 1 86 ? 3.999 9.235 9.887 1.00 97.81 86 THR A N 1
ATOM 627 C CA . THR A 1 86 ? 4.502 10.268 10.804 1.00 97.81 86 THR A CA 1
ATOM 628 C C . THR A 1 86 ? 3.381 11.163 11.331 1.00 97.81 86 THR A C 1
ATOM 630 O O . THR A 1 86 ? 3.509 11.754 12.406 1.00 97.81 86 THR A O 1
ATOM 633 N N . VAL A 1 87 ? 2.244 11.204 10.632 1.00 97.62 87 VAL A N 1
ATOM 634 C CA . VAL A 1 87 ? 1.090 12.041 10.971 1.00 97.62 87 VAL A CA 1
ATOM 635 C C . VAL A 1 87 ? -0.138 11.211 11.341 1.00 97.62 87 VAL A C 1
ATOM 637 O O . VAL A 1 87 ? -0.340 10.094 10.873 1.00 97.62 87 VAL A O 1
ATOM 640 N N . ALA A 1 88 ? -0.979 11.753 12.224 1.00 98.19 88 ALA A N 1
ATOM 641 C CA . ALA A 1 88 ? -2.285 11.165 12.509 1.00 98.19 88 ALA A CA 1
ATOM 642 C C . ALA A 1 88 ? -3.269 11.533 11.396 1.00 98.19 88 ALA A C 1
ATOM 644 O O . ALA A 1 88 ? -3.290 12.679 10.947 1.00 98.19 88 ALA A O 1
ATOM 645 N N . GLY A 1 89 ? -4.123 10.597 10.983 1.00 97.75 89 GLY A N 1
ATOM 646 C CA . GLY A 1 89 ? -5.063 10.890 9.906 1.00 97.75 89 GLY A CA 1
ATOM 647 C C . GLY A 1 89 ? -5.888 9.708 9.433 1.00 97.75 89 GLY A C 1
ATOM 648 O O . GLY A 1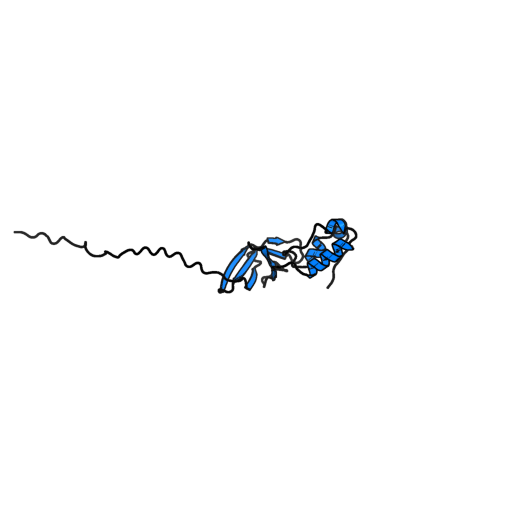 89 ? -5.743 8.582 9.913 1.00 97.75 89 GLY A O 1
ATOM 649 N N . ALA A 1 90 ? -6.783 9.988 8.489 1.00 98.00 90 ALA A N 1
ATOM 650 C CA . ALA A 1 90 ? -7.588 8.966 7.838 1.00 98.00 90 ALA A CA 1
ATOM 651 C C . ALA A 1 90 ? -6.689 7.945 7.124 1.00 98.00 90 ALA A C 1
ATOM 653 O O . ALA A 1 90 ? -5.709 8.308 6.476 1.00 98.00 90 ALA A O 1
ATOM 654 N N . ALA A 1 91 ? -7.047 6.671 7.241 1.00 98.12 91 ALA A N 1
ATOM 655 C CA . ALA A 1 91 ? -6.380 5.573 6.563 1.00 98.12 91 ALA A CA 1
ATOM 656 C C . ALA A 1 91 ? -7.263 5.030 5.433 1.00 98.12 91 ALA A C 1
ATOM 658 O O . ALA A 1 91 ? -8.494 5.046 5.508 1.00 98.12 91 ALA A O 1
ATOM 659 N N . THR A 1 92 ? -6.619 4.524 4.389 1.00 97.94 92 THR A N 1
ATOM 660 C CA . THR A 1 92 ? -7.275 3.864 3.261 1.00 97.94 92 THR A CA 1
ATOM 661 C C . THR A 1 92 ? -7.702 2.457 3.663 1.00 97.94 92 THR A C 1
ATOM 663 O O . THR A 1 92 ? -6.939 1.741 4.309 1.00 97.94 92 THR A O 1
ATOM 666 N N . ILE A 1 93 ? -8.907 2.053 3.259 1.00 98.00 93 ILE A N 1
ATOM 667 C CA . ILE A 1 93 ? -9.412 0.683 3.399 1.00 98.00 93 ILE A CA 1
ATOM 668 C C . ILE A 1 93 ? -9.393 0.045 2.010 1.00 98.00 93 ILE A C 1
ATOM 670 O O . ILE A 1 93 ? -10.199 0.401 1.152 1.00 98.00 93 ILE A O 1
ATOM 674 N N . ALA A 1 94 ? -8.483 -0.896 1.790 1.00 97.38 94 ALA A N 1
ATOM 675 C CA . ALA A 1 94 ? -8.336 -1.623 0.540 1.00 97.38 94 ALA A CA 1
ATOM 676 C C . ALA A 1 94 ? -8.876 -3.050 0.683 1.00 97.38 94 ALA A C 1
ATOM 678 O O . ALA A 1 94 ? -8.473 -3.802 1.570 1.00 97.38 94 ALA A O 1
ATOM 679 N N . LYS A 1 95 ? -9.799 -3.421 -0.205 1.00 96.56 95 LYS A N 1
ATOM 680 C CA . LYS A 1 95 ? -10.368 -4.779 -0.297 1.00 96.56 95 LYS A CA 1
ATOM 681 C C . LYS A 1 95 ? -10.006 -5.488 -1.596 1.00 96.56 95 LYS A C 1
ATOM 683 O O . LYS A 1 95 ? -10.115 -6.704 -1.688 1.00 96.56 95 LYS A O 1
ATOM 688 N N . GLU A 1 96 ? -9.578 -4.721 -2.588 1.00 97.00 96 GLU A N 1
ATOM 689 C CA . GLU A 1 96 ? -9.259 -5.185 -3.930 1.00 97.00 96 GLU A CA 1
ATOM 690 C C . GLU A 1 96 ? -7.875 -4.668 -4.325 1.00 97.00 96 GLU A C 1
ATOM 692 O O . GLU A 1 96 ? -7.345 -3.736 -3.714 1.00 97.00 96 GLU A O 1
ATOM 697 N N . ILE A 1 97 ? -7.279 -5.296 -5.336 1.00 97.31 97 ILE A N 1
ATOM 698 C CA . ILE A 1 97 ? -5.994 -4.868 -5.891 1.00 97.31 97 ILE A CA 1
ATOM 699 C C . ILE A 1 97 ? -6.163 -3.469 -6.494 1.00 97.31 97 ILE A C 1
ATOM 701 O O . ILE A 1 97 ? -7.105 -3.219 -7.246 1.00 97.31 97 ILE A O 1
ATOM 705 N N . ASN A 1 98 ? -5.235 -2.561 -6.187 1.00 97.38 98 ASN A N 1
ATOM 706 C CA . ASN A 1 98 ? -5.220 -1.238 -6.799 1.00 97.38 98 ASN A CA 1
ATOM 707 C C . ASN A 1 98 ? -5.031 -1.368 -8.322 1.00 97.38 98 ASN A C 1
ATOM 709 O O . ASN A 1 98 ? -4.064 -1.969 -8.793 1.00 97.38 98 ASN A O 1
ATOM 713 N N . ILE A 1 99 ? -5.945 -0.778 -9.095 1.00 97.75 99 ILE A N 1
ATOM 714 C CA . ILE A 1 99 ? -5.953 -0.892 -10.559 1.00 97.75 99 ILE A CA 1
ATOM 715 C C . ILE A 1 99 ? -4.702 -0.298 -11.218 1.00 97.75 99 ILE A C 1
ATOM 717 O O . ILE A 1 99 ? -4.233 -0.817 -12.226 1.00 97.75 99 ILE A O 1
ATOM 721 N N . VAL A 1 100 ? -4.128 0.759 -10.642 1.00 97.19 100 VAL A N 1
ATOM 722 C CA . VAL A 1 100 ? -2.905 1.388 -11.148 1.00 97.19 100 VAL A CA 1
ATOM 723 C C . VAL A 1 100 ? -1.695 0.518 -10.819 1.00 97.19 100 VAL A C 1
ATOM 725 O O . VAL A 1 100 ? -0.854 0.310 -11.685 1.00 97.19 100 VAL A O 1
ATOM 728 N N . SER A 1 101 ? -1.633 -0.084 -9.627 1.00 97.81 101 SER A N 1
ATOM 729 C CA . SER A 1 101 ? -0.603 -1.086 -9.310 1.00 97.81 101 SER A CA 1
ATOM 730 C C . SER A 1 101 ? -0.679 -2.290 -10.262 1.00 97.81 101 SER A C 1
ATOM 732 O O . SER A 1 101 ? 0.350 -2.785 -10.718 1.00 97.81 101 SER A O 1
ATOM 734 N N . GLN A 1 102 ? -1.890 -2.726 -10.632 1.00 98.44 102 GLN A N 1
ATOM 735 C CA . GLN A 1 102 ? -2.083 -3.756 -11.657 1.00 98.44 102 GLN A CA 1
ATOM 736 C C . GLN A 1 102 ? -1.588 -3.301 -13.035 1.00 98.44 102 GLN A C 1
ATOM 738 O O . GLN A 1 102 ? -0.846 -4.033 -13.682 1.00 98.44 102 GLN A O 1
ATOM 743 N N . PHE A 1 103 ? -1.923 -2.081 -13.456 1.00 97.81 103 PHE A N 1
ATOM 744 C CA . PHE A 1 103 ? -1.433 -1.508 -14.710 1.00 97.81 103 PHE A CA 1
ATOM 745 C C . PHE A 1 103 ? 0.103 -1.432 -14.757 1.00 97.81 103 PHE A C 1
ATOM 747 O O . PHE A 1 103 ? 0.715 -1.817 -15.755 1.00 97.81 103 PHE A O 1
ATOM 754 N N . VAL A 1 104 ? 0.733 -0.996 -13.662 1.00 97.94 104 VAL A N 1
ATOM 755 C CA . VAL A 1 104 ? 2.195 -0.976 -13.516 1.00 97.94 104 VAL A CA 1
ATOM 756 C C . VAL A 1 104 ? 2.765 -2.384 -13.681 1.00 97.94 104 VAL A C 1
ATOM 758 O O . VAL A 1 104 ? 3.702 -2.571 -14.454 1.00 97.94 104 VAL A O 1
ATOM 761 N N . TYR A 1 105 ? 2.191 -3.387 -13.012 1.00 98.50 105 TYR A N 1
ATOM 762 C CA . TYR A 1 105 ? 2.616 -4.779 -13.168 1.00 98.50 105 TYR A CA 1
ATOM 763 C C . TYR A 1 105 ? 2.494 -5.271 -14.611 1.00 98.50 105 TYR A C 1
ATOM 765 O O . TYR A 1 105 ? 3.421 -5.898 -15.125 1.00 98.50 105 TYR A O 1
ATOM 773 N N . ASP A 1 106 ? 1.372 -4.995 -15.273 1.00 98.38 106 ASP A N 1
ATOM 774 C CA . ASP A 1 106 ? 1.121 -5.453 -16.638 1.00 98.38 106 ASP A CA 1
ATOM 775 C C . ASP A 1 106 ? 2.160 -4.866 -17.604 1.00 98.38 106 ASP A C 1
ATOM 777 O O . ASP A 1 106 ? 2.741 -5.592 -18.408 1.00 98.38 106 ASP A O 1
ATOM 781 N N . GLY A 1 107 ? 2.479 -3.574 -17.476 1.00 97.56 107 GLY A N 1
ATOM 782 C CA . GLY A 1 107 ? 3.539 -2.941 -18.261 1.00 97.56 107 GLY A CA 1
ATOM 783 C C . GLY A 1 107 ? 4.926 -3.505 -17.943 1.00 97.56 107 GLY A C 1
ATOM 784 O O . GLY A 1 107 ? 5.667 -3.909 -18.842 1.00 97.56 107 GLY A O 1
ATOM 785 N N . MET A 1 108 ? 5.271 -3.585 -16.657 1.00 98.00 108 MET A N 1
ATOM 786 C CA . MET A 1 108 ? 6.590 -4.021 -16.195 1.00 98.00 108 MET A CA 1
ATOM 787 C C . MET A 1 108 ? 6.863 -5.501 -16.488 1.00 98.00 108 MET A C 1
ATOM 789 O O . MET A 1 108 ? 7.984 -5.875 -16.809 1.00 98.00 108 MET A O 1
ATOM 793 N N . SER A 1 109 ? 5.850 -6.361 -16.438 1.00 98.19 109 SER A N 1
ATOM 794 C CA . SER A 1 109 ? 5.992 -7.792 -16.743 1.00 98.19 109 SER A CA 1
ATOM 795 C C . SER A 1 109 ? 6.097 -8.104 -18.243 1.00 98.19 109 SER A C 1
ATOM 797 O O . SER A 1 109 ? 6.377 -9.251 -18.603 1.00 98.19 109 SER A O 1
ATOM 799 N N . LEU A 1 110 ? 5.905 -7.100 -19.108 1.00 97.56 110 LEU A N 1
ATOM 800 C CA . LEU A 1 110 ? 5.983 -7.224 -20.565 1.00 97.56 110 LEU A CA 1
ATOM 801 C C . LEU A 1 110 ? 7.165 -6.465 -21.175 1.00 97.56 110 LEU A C 1
ATOM 803 O O . LEU A 1 110 ? 7.843 -7.005 -22.045 1.00 97.56 110 LEU A O 1
ATOM 807 N N . TYR A 1 111 ? 7.398 -5.224 -20.743 1.00 97.00 111 TYR A N 1
ATOM 808 C CA . TYR A 1 111 ? 8.294 -4.290 -21.438 1.00 97.00 111 TYR A CA 1
ATOM 809 C C . TYR A 1 111 ? 9.548 -3.911 -20.650 1.00 97.00 111 TYR A C 1
ATOM 811 O O . TYR A 1 111 ? 10.464 -3.314 -21.215 1.00 97.00 111 TYR A O 1
ATOM 819 N N . TYR A 1 112 ? 9.612 -4.236 -19.359 1.00 97.81 112 TYR A N 1
ATOM 820 C CA . TYR A 1 112 ? 10.794 -3.954 -18.555 1.00 97.81 112 TYR A CA 1
ATOM 821 C C . TYR A 1 112 ? 11.990 -4.794 -19.012 1.00 97.81 112 TYR A C 1
ATOM 823 O O . TYR A 1 112 ? 11.832 -5.955 -19.388 1.00 97.81 112 TYR A O 1
ATOM 831 N N . PHE A 1 113 ? 13.206 -4.250 -18.914 1.00 97.94 113 PHE A N 1
ATOM 832 C CA . PHE A 1 113 ? 14.418 -4.992 -19.279 1.00 97.94 113 PHE A CA 1
ATOM 833 C C . PHE A 1 113 ? 14.556 -6.306 -18.483 1.00 97.94 113 PHE A C 1
ATOM 835 O O . PHE A 1 113 ? 14.932 -7.329 -19.049 1.00 97.94 113 PHE A O 1
ATOM 842 N N . TRP A 1 114 ? 14.152 -6.310 -17.205 1.00 97.75 114 TRP A N 1
ATOM 843 C CA . TRP A 1 114 ? 14.085 -7.506 -16.349 1.00 97.75 114 TRP A CA 1
ATOM 844 C C . TRP A 1 114 ? 12.652 -8.041 -16.178 1.00 97.75 114 TRP A C 1
ATOM 846 O O . TRP A 1 114 ? 12.276 -8.504 -15.099 1.00 97.75 114 TRP A O 1
ATOM 856 N N . ALA A 1 115 ? 11.820 -7.971 -17.222 1.00 97.94 115 ALA A N 1
ATOM 857 C CA . ALA A 1 115 ? 10.412 -8.380 -17.174 1.00 97.94 115 ALA A CA 1
ATOM 858 C C . ALA A 1 115 ? 10.188 -9.798 -16.611 1.00 97.94 115 ALA A C 1
ATOM 860 O O . ALA A 1 115 ? 9.236 -10.023 -15.860 1.00 97.94 115 ALA A O 1
ATOM 861 N N . ASP A 1 116 ? 11.078 -10.752 -16.908 1.00 97.50 116 ASP A N 1
ATOM 862 C CA . ASP A 1 116 ? 10.980 -12.126 -16.395 1.00 97.50 116 ASP A CA 1
ATOM 863 C C . ASP A 1 116 ? 11.022 -12.205 -14.860 1.00 97.50 116 ASP A C 1
ATOM 865 O O . ASP A 1 116 ? 10.317 -13.023 -14.268 1.00 97.50 116 ASP A O 1
ATOM 869 N N . GLU A 1 117 ? 11.776 -11.323 -14.199 1.00 95.94 117 GLU A N 1
ATOM 870 C CA . GLU A 1 117 ? 11.836 -11.255 -12.734 1.00 95.94 117 GLU A CA 1
ATOM 871 C C . GLU A 1 117 ? 10.575 -10.636 -12.123 1.00 95.94 117 GLU A C 1
ATOM 873 O O . GLU A 1 117 ? 10.204 -10.949 -10.989 1.00 95.94 117 GLU A O 1
ATOM 878 N N . VAL A 1 118 ? 9.895 -9.764 -12.871 1.00 97.31 118 VAL A N 1
ATOM 879 C CA . VAL A 1 118 ? 8.666 -9.098 -12.427 1.00 97.31 118 VAL A CA 1
ATOM 880 C C . VAL A 1 118 ? 7.476 -10.054 -12.448 1.00 97.31 118 VAL A C 1
ATOM 882 O O . VAL A 1 118 ? 6.582 -9.911 -11.619 1.00 97.31 118 VAL A O 1
ATOM 885 N N . LYS A 1 119 ? 7.459 -11.076 -13.315 1.00 95.81 119 LYS A N 1
ATOM 886 C CA . LYS A 1 119 ? 6.317 -12.004 -13.471 1.00 95.81 119 LYS A CA 1
ATOM 887 C C . LYS A 1 119 ? 5.830 -12.618 -12.152 1.00 95.81 119 LYS A C 1
ATOM 889 O O . LYS A 1 119 ? 4.621 -12.777 -11.975 1.00 95.81 119 LYS A O 1
ATOM 894 N N . ASN A 1 120 ? 6.742 -12.888 -11.215 1.00 94.62 120 ASN A N 1
ATOM 895 C CA . ASN A 1 120 ? 6.442 -13.463 -9.896 1.00 94.62 120 ASN A CA 1
ATOM 896 C C . ASN A 1 120 ? 6.132 -12.418 -8.805 1.00 94.62 120 ASN A C 1
ATOM 898 O O . ASN A 1 120 ? 5.903 -12.786 -7.657 1.00 94.62 120 ASN A O 1
ATOM 902 N N . LYS A 1 121 ? 6.109 -11.126 -9.146 1.00 97.12 121 LYS A N 1
ATOM 903 C CA . LYS A 1 121 ? 5.883 -9.997 -8.232 1.00 97.12 121 LYS A CA 1
ATOM 904 C C . LYS A 1 121 ? 4.504 -9.351 -8.427 1.00 97.12 121 LYS A C 1
ATOM 906 O O . LYS A 1 121 ? 4.378 -8.134 -8.301 1.00 97.12 121 LYS A O 1
ATOM 911 N N . LYS A 1 122 ? 3.479 -10.147 -8.762 1.00 97.75 122 LYS A N 1
ATOM 912 C CA . LYS A 1 122 ? 2.091 -9.673 -8.936 1.00 97.75 122 LYS A CA 1
ATOM 913 C C . LYS A 1 122 ? 1.644 -8.810 -7.750 1.00 97.75 122 LYS A C 1
ATOM 915 O O . LYS A 1 122 ? 1.977 -9.160 -6.614 1.00 97.75 122 LYS A O 1
ATOM 920 N N . PRO A 1 123 ? 0.903 -7.718 -7.992 1.00 97.81 123 PRO A N 1
ATOM 921 C CA . PRO A 1 123 ? 0.438 -6.869 -6.915 1.00 97.81 123 PRO A CA 1
ATOM 922 C C . PRO A 1 123 ? -0.579 -7.622 -6.062 1.00 97.81 123 PRO A C 1
ATOM 924 O O . PRO A 1 123 ? -1.296 -8.515 -6.518 1.00 97.81 123 PRO A O 1
ATOM 927 N N . THR A 1 124 ? -0.629 -7.238 -4.799 1.00 97.00 124 THR A N 1
ATOM 928 C CA . THR A 1 124 ? -1.584 -7.734 -3.811 1.00 97.00 124 THR A CA 1
ATOM 929 C C . THR A 1 124 ? -2.500 -6.599 -3.362 1.00 97.00 124 THR A C 1
ATOM 931 O O . THR A 1 124 ? -2.279 -5.438 -3.697 1.00 97.00 124 THR A O 1
ATOM 934 N N . VAL A 1 125 ? -3.515 -6.903 -2.550 1.00 96.75 125 VAL A N 1
ATOM 935 C CA . VAL A 1 125 ? -4.372 -5.870 -1.930 1.00 96.75 125 VAL A CA 1
ATOM 936 C C . VAL A 1 125 ? -3.555 -4.894 -1.063 1.00 96.75 125 VAL A C 1
ATOM 938 O O . VAL A 1 125 ? -3.962 -3.753 -0.872 1.00 96.75 125 VAL A O 1
ATOM 941 N N . ALA A 1 126 ? -2.375 -5.305 -0.581 1.00 94.38 126 ALA A N 1
ATOM 942 C CA . ALA A 1 126 ? -1.479 -4.443 0.188 1.00 94.38 126 ALA A CA 1
ATOM 943 C C . ALA A 1 126 ? -0.723 -3.410 -0.663 1.00 94.38 126 ALA A C 1
ATOM 945 O O . ALA A 1 126 ? -0.192 -2.444 -0.120 1.00 94.38 126 ALA A O 1
ATOM 946 N N . ASP A 1 127 ? -0.710 -3.568 -1.988 1.00 96.00 127 ASP A N 1
ATOM 947 C CA . ASP A 1 127 ? -0.041 -2.664 -2.925 1.00 96.00 127 ASP A CA 1
ATOM 948 C C . ASP A 1 127 ? -0.921 -1.459 -3.264 1.00 96.00 127 ASP A C 1
ATOM 950 O O . ASP A 1 127 ? -1.250 -1.191 -4.420 1.00 96.00 127 ASP A O 1
ATOM 954 N N . VAL A 1 128 ? -1.333 -0.749 -2.209 1.00 96.06 128 VAL A N 1
ATOM 955 C CA . VAL A 1 128 ? -2.287 0.366 -2.262 1.00 96.06 128 VAL A CA 1
ATOM 956 C C . VAL A 1 128 ? -1.687 1.587 -2.954 1.00 96.06 128 VAL A C 1
ATOM 958 O O . VAL A 1 128 ? -2.400 2.266 -3.693 1.00 96.06 128 VAL A O 1
ATOM 961 N N . ASN A 1 129 ? -0.398 1.860 -2.729 1.00 94.94 129 ASN A N 1
ATOM 962 C CA . ASN A 1 129 ? 0.334 2.952 -3.363 1.00 94.94 129 ASN A CA 1
ATOM 963 C C . ASN A 1 129 ? 1.089 2.426 -4.609 1.00 94.94 129 ASN A C 1
ATOM 965 O O . ASN A 1 129 ? 1.999 1.604 -4.454 1.00 94.94 129 ASN A O 1
ATOM 969 N N . PRO A 1 130 ? 0.742 2.893 -5.825 1.00 95.44 130 PRO A N 1
ATOM 970 C CA . PRO A 1 130 ? 1.365 2.419 -7.062 1.00 95.44 130 PRO A CA 1
ATOM 971 C C . PRO A 1 130 ? 2.841 2.792 -7.216 1.00 95.44 130 PRO A C 1
ATOM 973 O O . PRO A 1 130 ? 3.595 2.022 -7.801 1.00 95.44 130 PRO A O 1
ATOM 976 N N . GLU A 1 131 ? 3.265 3.939 -6.688 1.00 94.56 131 GLU A N 1
ATOM 977 C CA . GLU A 1 131 ? 4.662 4.379 -6.719 1.00 94.56 131 GLU A CA 1
ATOM 978 C C . GLU A 1 131 ? 5.535 3.478 -5.837 1.00 94.56 131 GLU A C 1
ATOM 980 O O . GLU A 1 131 ? 6.531 2.917 -6.298 1.00 94.56 131 GLU A O 1
ATOM 985 N N . ASN A 1 132 ? 5.102 3.226 -4.599 1.00 93.81 132 ASN A N 1
ATOM 986 C CA . ASN A 1 132 ? 5.766 2.276 -3.707 1.00 93.81 132 ASN A CA 1
ATOM 987 C C . ASN A 1 132 ? 5.810 0.876 -4.333 1.00 93.81 132 ASN A C 1
ATOM 989 O O . ASN A 1 132 ? 6.831 0.191 -4.262 1.00 93.81 132 ASN A O 1
ATOM 993 N N . TYR A 1 133 ? 4.717 0.449 -4.975 1.00 96.06 133 TYR A N 1
ATOM 994 C CA . TYR A 1 133 ? 4.674 -0.824 -5.687 1.00 96.06 133 TYR A CA 1
ATOM 995 C C . TYR A 1 133 ? 5.674 -0.872 -6.850 1.00 96.06 133 TYR A C 1
ATOM 997 O O . TYR A 1 133 ? 6.418 -1.847 -6.958 1.00 96.06 133 TYR A O 1
ATOM 1005 N N . PHE A 1 134 ? 5.734 0.177 -7.675 1.00 96.94 134 PHE A N 1
ATOM 1006 C CA . PHE A 1 134 ? 6.677 0.302 -8.784 1.00 96.94 134 PHE A CA 1
ATOM 1007 C C . PHE A 1 134 ? 8.122 0.113 -8.309 1.00 96.94 134 PHE A C 1
ATOM 1009 O O . PHE A 1 134 ? 8.814 -0.785 -8.793 1.00 96.94 134 PHE A O 1
ATOM 1016 N N . TYR A 1 135 ? 8.554 0.872 -7.299 1.00 95.25 135 TYR A N 1
ATOM 1017 C CA . TYR A 1 135 ? 9.918 0.762 -6.778 1.00 95.25 135 TYR A CA 1
ATOM 1018 C C . TYR A 1 135 ? 10.191 -0.590 -6.107 1.00 95.25 135 TYR A C 1
ATOM 1020 O O . TYR A 1 135 ? 11.294 -1.125 -6.228 1.00 95.25 135 TYR A O 1
ATOM 1028 N N . LYS A 1 136 ? 9.184 -1.201 -5.467 1.00 94.69 136 LYS A N 1
ATOM 1029 C CA . LYS A 1 136 ? 9.294 -2.538 -4.858 1.00 94.69 136 LYS A CA 1
ATOM 1030 C C . LYS A 1 136 ? 9.608 -3.634 -5.882 1.00 94.69 136 LYS A C 1
ATOM 1032 O O . LYS A 1 136 ? 10.256 -4.626 -5.539 1.00 94.69 136 LYS A O 1
ATOM 1037 N N . ILE A 1 137 ? 9.121 -3.510 -7.119 1.00 96.81 137 ILE A N 1
ATOM 1038 C CA . ILE A 1 137 ? 9.250 -4.573 -8.126 1.00 96.81 137 ILE A CA 1
ATOM 1039 C C . ILE A 1 137 ? 10.474 -4.445 -9.032 1.00 96.81 137 ILE A C 1
ATOM 1041 O O . ILE A 1 137 ? 10.776 -5.417 -9.734 1.00 96.81 137 ILE A O 1
ATOM 1045 N N . LEU A 1 138 ? 11.199 -3.324 -8.982 1.00 97.06 138 LEU A N 1
ATOM 1046 C CA . LEU A 1 138 ? 12.413 -3.115 -9.772 1.00 97.06 138 LEU A CA 1
ATOM 1047 C C . LEU A 1 138 ? 13.471 -4.200 -9.513 1.00 97.06 138 LEU A C 1
ATOM 1049 O O . LEU A 1 138 ? 13.491 -4.879 -8.478 1.00 97.06 138 LEU A O 1
ATOM 1053 N N . ASN A 1 139 ? 14.337 -4.398 -10.504 1.00 97.44 139 ASN A N 1
ATOM 1054 C CA . ASN A 1 139 ? 15.537 -5.207 -10.339 1.00 97.44 139 ASN A CA 1
ATOM 1055 C C . ASN A 1 139 ? 16.548 -4.456 -9.456 1.00 97.44 139 ASN A C 1
ATOM 1057 O O . ASN A 1 139 ? 16.646 -3.235 -9.524 1.00 97.44 139 ASN A O 1
ATOM 1061 N N . SER A 1 140 ? 17.343 -5.178 -8.662 1.00 96.00 140 SER A N 1
ATOM 1062 C CA . SER A 1 140 ? 18.301 -4.567 -7.731 1.00 96.00 140 SER A CA 1
ATOM 1063 C C . SER A 1 140 ? 19.337 -3.663 -8.405 1.00 96.00 140 SER A C 1
ATOM 1065 O O . SER A 1 140 ? 19.737 -2.662 -7.818 1.00 96.00 140 SER A O 1
ATOM 1067 N N . THR A 1 141 ? 19.780 -4.001 -9.621 1.00 97.25 141 THR A N 1
ATOM 1068 C CA . THR A 1 141 ? 20.714 -3.171 -10.395 1.00 97.25 141 THR A CA 1
ATOM 1069 C C . THR A 1 141 ? 20.048 -1.873 -10.835 1.00 97.25 141 THR A C 1
ATOM 1071 O O . THR A 1 141 ? 20.661 -0.815 -10.731 1.00 97.25 141 THR A O 1
ATOM 1074 N N . ASP A 1 142 ? 18.786 -1.926 -11.258 1.00 97.50 142 ASP A N 1
ATOM 1075 C CA . ASP A 1 142 ? 18.017 -0.718 -11.558 1.00 97.50 142 ASP A CA 1
ATOM 1076 C C . ASP A 1 142 ? 17.820 0.135 -10.306 1.00 97.50 142 ASP A C 1
ATOM 1078 O O . ASP A 1 142 ? 18.169 1.306 -10.306 1.00 97.50 142 ASP A O 1
ATOM 1082 N N . THR A 1 143 ? 17.383 -0.464 -9.193 1.00 94.25 143 THR A N 1
ATOM 1083 C CA . THR A 1 143 ? 17.230 0.244 -7.914 1.00 94.25 143 THR A CA 1
ATOM 1084 C C . THR A 1 143 ? 18.526 0.935 -7.482 1.00 94.25 143 THR A C 1
ATOM 1086 O O . THR A 1 143 ? 18.487 2.044 -6.959 1.00 94.25 143 THR A O 1
ATOM 1089 N N . GLN A 1 144 ? 19.684 0.308 -7.712 1.00 96.12 144 GLN A N 1
ATOM 10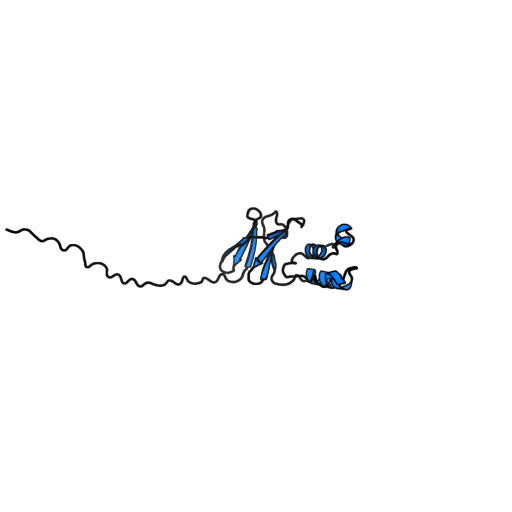90 C CA . GLN A 1 144 ? 20.988 0.888 -7.389 1.00 96.12 144 GLN A CA 1
ATOM 1091 C C . GLN A 1 144 ? 21.345 2.092 -8.271 1.00 96.12 144 GLN A C 1
ATOM 1093 O O . GLN A 1 144 ? 22.028 3.006 -7.806 1.00 96.12 144 GLN A O 1
ATOM 1098 N N . HIS A 1 145 ? 20.940 2.080 -9.541 1.00 97.06 145 HIS A N 1
ATOM 1099 C CA . HIS A 1 145 ? 21.339 3.090 -10.519 1.00 97.06 145 HIS A CA 1
ATOM 1100 C C . HIS A 1 145 ? 20.251 4.119 -10.857 1.00 97.06 145 HIS A C 1
ATOM 1102 O O . HIS A 1 145 ? 20.572 5.133 -11.473 1.00 97.06 145 HIS A O 1
ATOM 1108 N N . GLY A 1 146 ? 19.003 3.883 -10.453 1.00 95.38 146 GLY A N 1
ATOM 1109 C CA . GLY A 1 146 ? 17.856 4.750 -10.712 1.00 95.38 146 GLY A CA 1
ATOM 1110 C C . GLY A 1 146 ? 17.545 4.907 -12.201 1.00 95.38 146 GLY A C 1
ATOM 1111 O O . GLY A 1 146 ? 17.351 6.030 -12.661 1.00 95.38 146 GLY A O 1
ATOM 1112 N N . TRP A 1 147 ? 17.559 3.821 -12.980 1.00 97.00 147 TRP A N 1
ATOM 1113 C CA . TRP A 1 147 ? 17.305 3.897 -14.426 1.00 97.00 147 TRP A CA 1
ATOM 1114 C C . TRP A 1 147 ? 15.822 3.992 -14.764 1.00 97.00 147 TRP A C 1
ATOM 1116 O O . TRP A 1 147 ? 15.470 4.616 -15.764 1.00 97.00 147 TRP A O 1
ATOM 1126 N N . SER A 1 148 ? 14.968 3.401 -13.934 1.00 96.81 148 SER A N 1
ATOM 1127 C CA . SER A 1 148 ? 13.518 3.483 -14.068 1.00 96.81 148 SER A CA 1
ATOM 1128 C C . SER A 1 148 ? 12.926 4.361 -12.970 1.00 96.81 148 SER A C 1
ATOM 1130 O O . SER A 1 148 ? 13.237 4.204 -11.791 1.00 96.81 148 SER A O 1
ATOM 1132 N N . TRP A 1 149 ? 12.027 5.262 -13.359 1.00 95.69 149 TRP A N 1
ATOM 1133 C CA . TRP A 1 149 ? 11.269 6.115 -12.447 1.00 95.69 149 TRP A CA 1
ATOM 1134 C C . TRP A 1 149 ? 9.810 6.205 -12.897 1.00 95.69 149 TRP A C 1
ATOM 1136 O O . TRP A 1 149 ? 9.484 5.939 -14.057 1.00 95.69 149 TRP A O 1
ATOM 1146 N N . ILE A 1 150 ? 8.941 6.588 -11.968 1.00 92.88 150 ILE A N 1
ATOM 1147 C CA . ILE A 1 150 ? 7.537 6.912 -12.222 1.00 92.88 150 ILE A CA 1
ATOM 1148 C C . ILE A 1 150 ? 7.303 8.377 -11.839 1.00 92.88 150 ILE A C 1
ATOM 1150 O O . ILE A 1 150 ? 7.986 8.905 -10.964 1.00 92.88 150 ILE A O 1
ATOM 1154 N N . THR A 1 151 ? 6.392 9.045 -12.539 1.00 89.00 151 THR A N 1
ATOM 1155 C CA . THR A 1 151 ? 5.996 10.438 -12.293 1.00 89.00 151 THR A CA 1
ATOM 1156 C C . THR A 1 151 ? 4.476 10.527 -12.295 1.00 89.00 151 THR A C 1
ATOM 1158 O O . THR A 1 151 ? 3.803 9.608 -12.772 1.00 89.00 151 THR A O 1
ATOM 1161 N N . ASP A 1 152 ? 3.976 11.618 -11.730 1.00 75.69 152 ASP A N 1
ATOM 1162 C CA . ASP A 1 152 ? 2.572 12.022 -11.689 1.00 75.69 152 ASP A CA 1
ATOM 1163 C C . ASP A 1 152 ? 1.935 12.283 -13.067 1.00 75.69 152 ASP A C 1
ATOM 1165 O O . ASP A 1 152 ? 2.637 12.722 -14.010 1.00 75.69 152 ASP A O 1
#

Sequence (152 aa):
MKKLVALFSILATLMIVVSSCETKDPIVEKGTLQSATYNPATKSFTLTYSSGQTETVNAVVDDKTDPPTATATLKDGTVIYAGDATVAGAATIAKEINIVSQFVYDGMSLYYFWADEVKNKKPTVADVNPENYFYKILNSTDTQHGWSWITD

Foldseek 3Di:
DDDDDPDPPDDDPDPPPPPPPPCPPPPPDQAAFDWWKADLVQQWIWIAGPVRDIDIDHWDWAVPDVQIKTWDADPLRWIWIDPHSVDIGTTDTFDFFDVLLQVLLVCQCPPNPVNVQSVVLHTDSNPNDNQVSNLVRDDPVCNVVVPDHDDD

Radius of gyration: 29.71 Å; chains: 1; bounding box: 63×32×108 Å

Secondary structure (DSSP, 8-state):
---------S-S--------------------EEEEEEETTTTEEEEEETTS-EEEEE-EEETTSSS-EEEEE-TTSPEEEES-TTS-EEEEEE-S--HHHHHHHHHHHHHSTTHHHHTT----TT---HHHHHHHHS-HHHHHHT------